Protein AF-A0A563VWX2-F1 (afdb_monomer_lite)

Secondary structure (DSSP, 8-state):
---HHHHHS-HHHHEEEEEEEE-HHHHHHHHHHGGGS-EEEEEEEEE-----TT-TTSSS-EEEEEEEEEGGGHHHHHHHHHHHSSSPEE-TTTS-S---

pLDDT: mean 77.48, std 18.38, range [32.38, 96.0]

Radius of gyration: 15.79 Å; chains: 1; bounding box: 43×35×38 Å

Sequence (100 aa):
MISWLLLHFPPLYLFWNVEVFLSESEFAKFWDTHTSLPIRKIEFRYKKRNEYLNSPFRESDRIAVDFIVLRKHRQMIEEYLHRNFAPLHYHLGKHHKTFS

Structure (mmCIF, N/CA/C/O backbone):
data_AF-A0A563VWX2-F1
#
_entry.id   AF-A0A563VWX2-F1
#
loop_
_atom_site.group_PDB
_atom_site.id
_atom_site.type_symbol
_atom_site.label_atom_id
_atom_site.label_alt_id
_atom_site.label_comp_id
_atom_site.label_asym_id
_atom_site.label_entity_id
_atom_site.label_seq_id
_atom_site.pdbx_PDB_ins_code
_atom_site.Cartn_x
_atom_site.Cartn_y
_atom_site.Cartn_z
_atom_site.occupancy
_atom_site.B_iso_or_equiv
_atom_site.auth_seq_id
_atom_site.auth_comp_id
_atom_site.auth_asym_id
_atom_site.auth_atom_id
_atom_site.pdbx_PDB_model_num
ATOM 1 N N . MET A 1 1 ? -27.299 21.200 20.209 1.00 42.75 1 MET A N 1
ATOM 2 C CA . MET A 1 1 ? -26.769 21.889 19.012 1.00 42.75 1 MET A CA 1
ATOM 3 C C . MET A 1 1 ? -25.420 21.286 18.658 1.00 42.75 1 MET A C 1
ATOM 5 O O . MET A 1 1 ? -24.427 21.616 19.293 1.00 42.75 1 MET A O 1
ATOM 9 N N . ILE A 1 2 ? -25.388 20.350 17.708 1.00 50.62 2 ILE A N 1
ATOM 10 C CA . ILE A 1 2 ? -24.131 19.829 17.157 1.00 50.62 2 ILE A CA 1
ATOM 11 C C . ILE A 1 2 ? -23.573 20.951 16.286 1.00 50.62 2 ILE A C 1
ATOM 13 O O . ILE A 1 2 ? -24.174 21.316 15.280 1.00 50.62 2 ILE A O 1
ATOM 17 N N . SER A 1 3 ? -22.512 21.590 16.773 1.00 51.41 3 SER A N 1
ATOM 18 C CA . SER A 1 3 ? -21.939 22.781 16.157 1.00 51.41 3 SER A CA 1
ATOM 19 C C . SER A 1 3 ? -21.540 22.496 14.709 1.00 51.41 3 SER A C 1
ATOM 21 O O . SER A 1 3 ? -20.869 21.503 14.431 1.00 51.41 3 SER A O 1
ATOM 23 N N . TRP A 1 4 ? -21.928 23.403 13.814 1.00 49.56 4 TRP A N 1
ATOM 24 C CA . TRP A 1 4 ? -21.588 23.472 12.387 1.00 49.56 4 TRP A CA 1
ATOM 25 C C . TRP A 1 4 ? -20.081 23.258 12.118 1.00 49.56 4 TRP A C 1
ATOM 27 O O . TRP A 1 4 ? -19.690 22.747 11.074 1.00 49.56 4 TRP A O 1
ATOM 37 N N . LEU A 1 5 ? -19.233 23.533 13.117 1.00 53.53 5 LEU A N 1
ATOM 38 C CA . LEU A 1 5 ? -17.803 23.218 13.128 1.00 53.53 5 LEU A CA 1
ATOM 39 C C . LEU A 1 5 ? -17.502 21.718 12.932 1.00 53.53 5 LEU A C 1
ATOM 41 O O . LEU A 1 5 ? -16.625 21.385 12.145 1.00 53.53 5 LEU A O 1
ATOM 45 N N . LEU A 1 6 ? -18.238 20.793 13.558 1.00 51.25 6 LEU A N 1
ATOM 46 C CA . LEU A 1 6 ? -17.989 19.345 13.414 1.00 51.25 6 LEU A CA 1
ATOM 47 C C . LEU A 1 6 ? -18.335 18.806 12.017 1.00 51.25 6 LEU A C 1
ATOM 49 O O . LEU A 1 6 ? -17.773 17.796 11.602 1.00 51.25 6 LEU A O 1
ATOM 53 N N . LEU A 1 7 ? -19.225 19.485 11.286 1.00 54.31 7 LEU A N 1
ATOM 54 C CA . LEU A 1 7 ? -19.604 19.131 9.913 1.00 54.31 7 LEU A CA 1
ATOM 55 C C . LEU A 1 7 ? -18.550 19.564 8.877 1.00 54.31 7 LEU A C 1
ATOM 57 O O . LEU A 1 7 ? -18.529 19.025 7.772 1.00 54.31 7 LEU A O 1
ATOM 61 N N . HIS A 1 8 ? -17.656 20.492 9.240 1.00 53.75 8 HIS A N 1
ATOM 62 C CA . HIS A 1 8 ? -16.628 21.053 8.354 1.00 53.75 8 HIS A CA 1
ATOM 63 C C . HIS A 1 8 ? -15.182 20.814 8.833 1.00 53.75 8 HIS A C 1
ATOM 65 O O . HIS A 1 8 ? -14.238 21.215 8.152 1.00 53.75 8 HIS A O 1
ATOM 71 N N . PHE A 1 9 ? -14.978 20.131 9.967 1.00 56.69 9 PHE A N 1
ATOM 72 C CA . PHE A 1 9 ? -13.649 19.704 10.417 1.00 56.69 9 PHE A CA 1
ATOM 73 C C . PHE A 1 9 ? -13.108 18.613 9.475 1.00 56.69 9 PHE A C 1
ATOM 75 O O . PHE A 1 9 ? -13.765 17.587 9.275 1.00 56.69 9 PHE A O 1
ATOM 82 N N . PRO A 1 10 ? -11.951 18.826 8.823 1.00 54.25 10 PRO A N 1
ATOM 83 C CA . PRO A 1 10 ? -11.775 18.298 7.485 1.00 54.25 10 PRO A CA 1
ATOM 84 C C . PRO A 1 10 ? -11.446 16.799 7.494 1.00 54.25 10 PRO A C 1
ATOM 86 O O . PRO A 1 10 ? -10.671 16.340 8.344 1.00 54.25 10 PRO A O 1
ATOM 89 N N . PRO A 1 11 ? -11.933 16.037 6.491 1.00 59.06 11 PRO A N 1
ATOM 90 C CA . PRO A 1 11 ? -11.613 14.616 6.301 1.00 59.06 11 PRO A CA 1
ATOM 91 C C . PRO A 1 11 ? -10.098 14.317 6.325 1.00 59.06 11 PRO A C 1
ATOM 93 O O . PRO A 1 11 ? -9.685 13.205 6.644 1.00 59.06 11 PRO A O 1
ATOM 96 N N . LEU A 1 12 ? -9.252 15.321 6.081 1.00 59.09 12 LEU A N 1
ATOM 97 C CA . LEU A 1 12 ? -7.788 15.251 6.116 1.00 59.09 12 LEU A CA 1
ATOM 98 C C . LEU A 1 12 ? -7.181 14.848 7.479 1.00 59.09 12 LEU A C 1
ATOM 100 O O . LEU A 1 12 ? -6.091 14.268 7.509 1.00 59.09 12 LEU A O 1
ATOM 104 N N . TYR A 1 13 ? -7.854 15.127 8.603 1.00 68.88 13 TYR A N 1
ATOM 105 C CA . TYR A 1 13 ? -7.367 14.708 9.929 1.00 68.88 13 TYR A CA 1
ATOM 106 C C . TYR A 1 13 ? -7.773 13.282 10.290 1.00 68.88 13 TYR A C 1
ATOM 108 O O . TYR A 1 13 ? -7.082 12.625 11.063 1.00 68.88 13 TYR A O 1
ATOM 116 N N . LEU A 1 14 ? -8.880 12.787 9.742 1.00 83.56 14 LEU A N 1
ATOM 117 C CA . LEU A 1 14 ? -9.397 11.459 10.073 1.00 83.56 14 LEU A CA 1
ATOM 118 C C . LEU A 1 14 ? -8.869 10.385 9.131 1.00 83.56 14 LEU A C 1
ATOM 120 O O . LEU A 1 14 ? -8.701 9.240 9.552 1.00 83.56 14 LEU A O 1
ATOM 124 N N . PHE A 1 15 ? -8.583 10.753 7.886 1.00 86.75 15 PHE A N 1
ATOM 125 C CA . PHE A 1 15 ? -8.117 9.832 6.865 1.00 86.75 15 PHE A CA 1
ATOM 126 C C . PHE A 1 15 ? -6.621 9.973 6.607 1.00 86.75 15 PHE A C 1
ATOM 128 O O . PHE A 1 15 ? -6.021 11.042 6.741 1.00 86.75 15 PHE A O 1
ATOM 135 N N . TRP A 1 16 ? -6.020 8.854 6.234 1.00 87.25 16 TRP A N 1
ATOM 136 C CA . TRP A 1 16 ? -4.665 8.775 5.731 1.00 87.25 16 TRP A CA 1
ATOM 137 C C . TRP A 1 16 ? -4.709 8.113 4.360 1.00 87.25 16 TRP A C 1
ATOM 139 O O . TRP A 1 16 ? -5.235 7.008 4.224 1.00 87.25 16 TRP A O 1
ATOM 149 N N . ASN A 1 17 ? -4.204 8.828 3.358 1.00 89.25 17 ASN A N 1
ATOM 150 C CA . ASN A 1 17 ? -4.033 8.309 2.009 1.00 89.25 17 ASN A CA 1
ATOM 151 C C . ASN A 1 17 ? -2.633 7.714 1.905 1.00 89.25 17 ASN A C 1
ATOM 153 O O . ASN A 1 17 ? -1.658 8.365 2.287 1.00 89.25 17 ASN A O 1
ATOM 157 N N . VAL A 1 18 ? -2.555 6.500 1.384 1.00 88.94 18 VAL A N 1
ATOM 158 C CA . VAL A 1 18 ? -1.314 5.762 1.190 1.00 88.94 18 VAL A CA 1
ATOM 159 C C . VAL A 1 18 ? -1.200 5.431 -0.288 1.00 88.94 18 VAL A C 1
ATOM 161 O O . VAL A 1 18 ? -2.131 4.872 -0.859 1.00 88.94 18 VAL A O 1
ATOM 164 N N . GLU A 1 19 ? -0.070 5.783 -0.896 1.00 90.31 19 GLU A N 1
ATOM 165 C CA . GLU A 1 19 ? 0.263 5.416 -2.273 1.00 90.31 19 GLU A CA 1
ATOM 166 C C . GLU A 1 19 ? 1.564 4.613 -2.258 1.00 90.31 19 GLU A C 1
ATOM 168 O O . GLU A 1 19 ? 2.611 5.121 -1.844 1.00 90.31 19 GLU A O 1
ATOM 173 N N . VAL A 1 20 ? 1.482 3.357 -2.694 1.00 89.50 20 VAL A N 1
ATOM 174 C CA . VAL A 1 20 ? 2.634 2.455 -2.831 1.00 89.50 20 VAL A CA 1
ATOM 175 C C . VAL A 1 20 ? 2.788 2.014 -4.278 1.00 89.50 20 VAL A C 1
ATOM 177 O O . VAL A 1 20 ? 1.801 1.866 -5.001 1.00 89.50 20 VAL A O 1
ATOM 180 N N . PHE A 1 21 ? 4.030 1.794 -4.698 1.00 88.50 21 PHE A N 1
ATOM 181 C CA . PHE A 1 21 ? 4.348 1.293 -6.030 1.00 88.50 21 PHE A CA 1
ATOM 182 C C . PHE A 1 21 ? 4.897 -0.118 -5.929 1.00 88.50 21 PHE A C 1
ATOM 184 O O . PHE A 1 21 ? 5.982 -0.333 -5.397 1.00 88.50 21 PHE A O 1
ATOM 191 N N . LEU A 1 22 ? 4.127 -1.065 -6.447 1.00 89.12 22 LEU A N 1
ATOM 192 C CA . LEU A 1 22 ? 4.411 -2.487 -6.349 1.00 89.12 22 LEU A CA 1
ATOM 193 C C . LEU A 1 22 ? 4.848 -3.018 -7.714 1.00 89.12 22 LEU A C 1
ATOM 195 O O . LEU A 1 22 ? 4.352 -2.580 -8.752 1.00 89.12 22 LEU A O 1
ATOM 199 N N . SER A 1 23 ? 5.783 -3.957 -7.735 1.00 88.75 23 SER A N 1
ATOM 200 C CA . SER A 1 23 ? 5.928 -4.880 -8.862 1.00 88.75 23 SER A CA 1
ATOM 201 C C . SER A 1 23 ? 4.690 -5.780 -8.981 1.00 88.75 23 SER A C 1
ATOM 203 O O . SER A 1 23 ? 3.817 -5.790 -8.114 1.00 88.75 23 SER A O 1
ATOM 205 N N . GLU A 1 24 ? 4.604 -6.555 -10.058 1.00 89.31 24 GLU A N 1
ATOM 206 C CA . GLU A 1 24 ? 3.498 -7.494 -10.274 1.00 89.31 24 GLU A CA 1
ATOM 207 C C . GLU A 1 24 ? 3.384 -8.543 -9.154 1.00 89.31 24 GLU A C 1
ATOM 209 O O . GLU A 1 24 ? 2.291 -8.788 -8.644 1.00 89.31 24 GLU A O 1
ATOM 214 N N . SER A 1 25 ? 4.508 -9.114 -8.710 1.00 90.12 25 SER A N 1
ATOM 215 C CA . SER A 1 25 ? 4.527 -10.121 -7.641 1.00 90.12 25 SER A CA 1
ATOM 216 C C . SER A 1 25 ? 4.137 -9.536 -6.281 1.00 90.12 25 SER A C 1
ATOM 218 O O . SER A 1 25 ? 3.382 -10.149 -5.525 1.00 90.12 25 SER A O 1
ATOM 220 N N . GLU A 1 26 ? 4.601 -8.325 -5.976 1.00 91.69 26 GLU A N 1
ATOM 221 C CA . GLU A 1 26 ? 4.192 -7.592 -4.777 1.00 91.69 26 GLU A CA 1
ATOM 222 C C . GLU A 1 26 ? 2.706 -7.226 -4.826 1.00 91.69 26 GLU A C 1
ATOM 224 O O . GLU A 1 26 ? 2.016 -7.328 -3.813 1.00 91.69 26 GLU A O 1
ATOM 229 N N . PHE A 1 27 ? 2.189 -6.847 -5.998 1.00 92.94 27 PHE A N 1
ATOM 230 C CA . PHE A 1 27 ? 0.769 -6.573 -6.178 1.00 92.94 27 PHE A CA 1
ATOM 231 C C . PHE A 1 27 ? -0.083 -7.822 -5.968 1.00 92.94 27 PHE A C 1
ATOM 233 O O . PHE A 1 27 ? -1.086 -7.735 -5.268 1.00 92.94 27 PHE A O 1
ATOM 240 N N . ALA A 1 28 ? 0.316 -8.977 -6.506 1.00 93.69 28 ALA A N 1
ATOM 241 C CA . ALA A 1 28 ? -0.389 -10.236 -6.272 1.0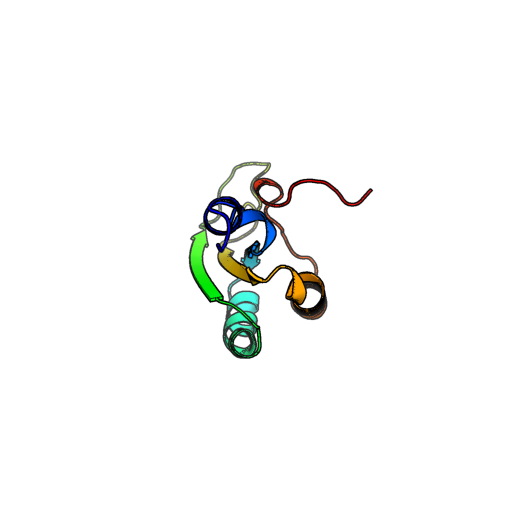0 93.69 28 ALA A CA 1
ATOM 242 C C . ALA A 1 28 ? -0.466 -10.555 -4.769 1.00 93.69 28 ALA A C 1
ATOM 244 O O . ALA A 1 28 ? -1.547 -10.768 -4.226 1.00 93.69 28 ALA A O 1
ATOM 245 N N . LYS A 1 29 ? 0.664 -10.444 -4.059 1.00 93.62 29 LYS A N 1
ATOM 246 C CA . LYS A 1 29 ? 0.714 -10.628 -2.601 1.00 93.62 29 LYS A CA 1
ATOM 247 C C . LYS A 1 29 ? -0.166 -9.623 -1.850 1.00 93.62 29 LYS A C 1
ATOM 249 O O . LYS A 1 29 ? -0.844 -9.983 -0.885 1.00 93.62 29 LYS A O 1
ATOM 254 N N . PHE A 1 30 ? -0.155 -8.358 -2.272 1.00 94.25 30 PHE A N 1
ATOM 255 C CA . PHE A 1 30 ? -1.049 -7.342 -1.728 1.00 94.25 30 PHE A CA 1
ATOM 256 C C . PHE A 1 30 ? -2.511 -7.728 -1.968 1.00 94.25 30 PHE A C 1
ATOM 258 O O . PHE A 1 30 ? -3.308 -7.697 -1.037 1.00 94.25 30 PHE A O 1
ATOM 265 N N . TRP A 1 31 ? -2.867 -8.131 -3.185 1.00 95.62 31 TRP A N 1
ATOM 266 C CA . TRP A 1 31 ? -4.224 -8.513 -3.557 1.00 95.62 31 TRP A CA 1
ATOM 267 C C . TRP A 1 31 ? -4.744 -9.683 -2.715 1.00 95.62 31 TRP A C 1
ATOM 269 O O . TRP A 1 31 ? -5.874 -9.629 -2.235 1.00 95.62 31 TRP A O 1
ATOM 279 N N . ASP A 1 32 ? -3.898 -10.660 -2.408 1.00 96.00 32 ASP A N 1
ATOM 280 C CA . ASP A 1 32 ? -4.284 -11.798 -1.570 1.00 96.00 32 ASP A CA 1
ATOM 281 C C . ASP A 1 32 ? -4.535 -11.418 -0.103 1.00 96.00 32 ASP A C 1
ATOM 283 O O . ASP A 1 32 ? -5.325 -12.062 0.587 1.00 96.00 32 ASP A O 1
ATOM 287 N N . THR A 1 33 ? -3.880 -10.367 0.398 1.00 94.75 33 THR A N 1
ATOM 288 C CA . THR A 1 33 ? -3.867 -10.042 1.837 1.00 94.75 33 THR A CA 1
ATOM 289 C C . THR A 1 33 ? -4.601 -8.750 2.202 1.00 94.75 33 THR A C 1
ATOM 291 O O . THR A 1 33 ? -4.954 -8.557 3.370 1.00 94.75 33 THR A O 1
ATOM 294 N N . HIS A 1 34 ? -4.905 -7.877 1.234 1.00 93.25 34 HIS A N 1
ATOM 295 C CA . HIS A 1 34 ? -5.469 -6.546 1.489 1.00 93.25 34 HIS A CA 1
ATOM 296 C C . HIS A 1 34 ? -6.862 -6.566 2.127 1.00 93.25 34 HIS A C 1
ATOM 298 O O . HIS A 1 34 ? -7.229 -5.612 2.809 1.00 93.25 34 HIS A O 1
ATOM 304 N N . THR A 1 35 ? -7.636 -7.636 1.936 1.00 94.31 35 THR A N 1
ATOM 305 C CA . THR A 1 35 ? -8.991 -7.784 2.497 1.00 94.31 35 THR A CA 1
ATOM 306 C C . THR A 1 35 ? -8.997 -7.857 4.026 1.00 94.31 35 THR A C 1
ATOM 308 O O . THR A 1 35 ? -10.015 -7.574 4.651 1.00 94.31 35 THR A O 1
ATOM 311 N N . SER A 1 36 ? -7.852 -8.182 4.636 1.00 93.06 36 SER A N 1
ATOM 312 C CA . SER A 1 36 ? -7.648 -8.150 6.091 1.00 93.06 36 SER A CA 1
ATOM 313 C C . SER A 1 36 ? -7.393 -6.741 6.646 1.00 93.06 36 SER A C 1
ATOM 315 O O . SER A 1 36 ? -7.387 -6.539 7.862 1.00 93.06 36 SER A O 1
ATOM 317 N N . LEU A 1 37 ? -7.176 -5.755 5.771 1.00 93.31 37 LEU A N 1
ATOM 318 C CA . LEU A 1 37 ? -6.824 -4.394 6.153 1.00 93.31 37 LEU A CA 1
ATOM 319 C C . LEU A 1 37 ? -8.072 -3.509 6.269 1.00 93.31 37 LEU A C 1
ATOM 321 O O . LEU A 1 37 ? -9.020 -3.657 5.498 1.00 93.31 37 LEU A O 1
ATOM 325 N N . PRO A 1 38 ? -8.069 -2.506 7.165 1.00 94.50 38 PRO A N 1
ATOM 326 C CA . PRO A 1 38 ? -9.178 -1.565 7.337 1.00 94.50 38 PRO A CA 1
ATOM 327 C C . PRO A 1 38 ? -9.206 -0.482 6.237 1.00 94.50 38 PRO A C 1
ATOM 329 O O . PRO A 1 38 ? -9.238 0.721 6.522 1.00 94.50 38 PRO A O 1
ATOM 332 N N . ILE A 1 39 ? -9.168 -0.906 4.972 1.00 92.94 39 ILE A N 1
ATOM 333 C CA . ILE A 1 39 ? -9.200 -0.046 3.788 1.00 92.94 39 ILE A CA 1
ATOM 334 C C . ILE A 1 39 ? -10.640 0.376 3.496 1.00 92.94 39 ILE A C 1
ATOM 336 O O . ILE A 1 39 ? -11.552 -0.442 3.436 1.00 92.94 39 ILE A O 1
ATOM 340 N N . ARG A 1 40 ? -10.851 1.679 3.297 1.00 90.38 40 ARG A N 1
ATOM 341 C CA . ARG A 1 40 ? -12.164 2.251 2.953 1.00 90.38 40 ARG A CA 1
ATOM 342 C C . ARG A 1 40 ? -12.365 2.448 1.463 1.00 90.38 40 ARG A C 1
ATOM 344 O O . ARG A 1 40 ? -13.487 2.390 0.975 1.00 90.38 40 ARG A O 1
ATOM 351 N N . LYS A 1 41 ? -11.282 2.762 0.766 1.00 93.12 41 LYS A N 1
ATOM 352 C CA . LYS A 1 41 ? -11.252 2.973 -0.676 1.00 93.12 41 LYS A CA 1
ATOM 353 C C . LYS A 1 41 ? -9.896 2.521 -1.180 1.00 93.12 41 LYS A C 1
ATOM 355 O O . LYS A 1 41 ? -8.896 2.805 -0.523 1.00 93.12 41 LYS A O 1
ATOM 360 N N . ILE A 1 42 ? -9.890 1.869 -2.333 1.00 94.81 42 ILE A N 1
ATOM 361 C CA . ILE A 1 42 ? -8.686 1.456 -3.036 1.00 94.81 42 ILE A CA 1
ATOM 362 C C . ILE A 1 42 ? -8.809 1.771 -4.524 1.00 94.81 42 ILE A C 1
ATOM 364 O O . ILE A 1 42 ? -9.895 1.685 -5.094 1.00 94.81 42 ILE A O 1
ATOM 368 N N . GLU A 1 43 ? -7.703 2.176 -5.131 1.00 95.75 43 GLU A N 1
ATOM 369 C CA . GLU A 1 43 ? -7.575 2.481 -6.547 1.00 95.75 43 GLU A CA 1
ATOM 370 C C . GLU A 1 43 ? -6.253 1.917 -7.072 1.00 95.75 43 GLU A C 1
ATOM 372 O O . GLU A 1 43 ? -5.204 2.053 -6.437 1.00 95.75 43 GLU A O 1
ATOM 377 N N . PHE A 1 44 ? -6.309 1.305 -8.253 1.00 94.50 44 PHE A N 1
ATOM 378 C CA . PHE A 1 44 ? -5.158 0.693 -8.906 1.00 94.50 44 PHE A CA 1
ATOM 379 C C . PHE A 1 44 ? -4.855 1.407 -10.213 1.00 94.50 44 PHE A C 1
ATOM 381 O O . PHE A 1 44 ? -5.752 1.649 -11.021 1.00 94.50 44 PHE A O 1
ATOM 388 N N . ARG A 1 45 ? -3.582 1.733 -10.439 1.00 93.56 45 ARG A N 1
ATOM 389 C CA . ARG A 1 45 ? -3.129 2.374 -11.677 1.00 93.56 45 ARG A CA 1
ATOM 390 C C . ARG A 1 45 ? -1.850 1.713 -12.163 1.00 93.56 45 ARG A C 1
ATOM 392 O O . ARG A 1 45 ? -0.842 1.720 -11.463 1.00 93.56 45 ARG A O 1
ATOM 399 N N . TYR A 1 46 ? -1.867 1.197 -13.386 1.00 89.94 46 TYR A N 1
ATOM 400 C CA . TYR A 1 46 ? -0.658 0.693 -14.028 1.00 89.94 46 TYR A CA 1
ATOM 401 C C . TYR A 1 46 ? 0.255 1.859 -14.436 1.00 89.94 46 TYR A C 1
ATOM 403 O O . TYR A 1 46 ? -0.195 2.861 -15.002 1.00 89.94 46 TYR A O 1
ATOM 411 N N . LYS A 1 47 ? 1.543 1.748 -14.113 1.00 85.12 47 LYS A N 1
ATOM 412 C CA . LYS A 1 47 ? 2.588 2.735 -14.386 1.00 85.12 47 LYS A CA 1
ATOM 413 C C . LYS A 1 47 ? 3.677 2.065 -15.208 1.00 85.12 47 LYS A C 1
ATOM 415 O O . LYS A 1 47 ? 4.472 1.286 -14.691 1.00 85.12 47 LYS A O 1
ATOM 420 N N . LYS A 1 48 ? 3.711 2.397 -16.496 1.00 84.19 48 LYS A N 1
ATOM 421 C CA . LYS A 1 48 ? 4.769 1.942 -17.393 1.00 84.19 48 LYS A CA 1
ATOM 422 C C . LYS A 1 48 ? 6.097 2.590 -17.008 1.00 84.19 48 LYS A C 1
ATOM 424 O O . LYS A 1 48 ? 6.122 3.766 -16.621 1.00 84.19 48 LYS A O 1
ATOM 429 N N . ARG A 1 49 ? 7.185 1.838 -17.158 1.00 81.25 49 ARG A N 1
ATOM 430 C CA . ARG A 1 49 ? 8.544 2.341 -16.991 1.00 81.25 49 ARG A CA 1
ATOM 431 C C . ARG A 1 49 ? 8.766 3.584 -17.844 1.00 81.25 49 ARG A C 1
ATOM 433 O O . ARG A 1 49 ? 8.238 3.693 -18.955 1.00 81.25 49 ARG A O 1
ATOM 440 N N . ASN A 1 50 ? 9.564 4.510 -17.334 1.00 77.81 50 ASN A N 1
ATOM 441 C CA . ASN A 1 50 ? 9.940 5.716 -18.062 1.00 77.81 50 ASN A CA 1
ATOM 442 C C . ASN A 1 50 ? 11.424 6.041 -17.850 1.00 77.81 50 ASN A C 1
ATOM 444 O O . ASN A 1 50 ? 12.057 5.540 -16.927 1.00 77.81 50 ASN A O 1
ATOM 448 N N . GLU A 1 51 ? 11.980 6.881 -18.718 1.00 74.81 51 GLU A N 1
ATOM 449 C CA . GLU A 1 51 ? 13.416 7.192 -18.730 1.00 74.81 51 GLU A CA 1
ATOM 450 C C . GLU A 1 51 ? 13.792 8.374 -17.818 1.00 74.81 51 GLU A C 1
ATOM 452 O O . GLU A 1 51 ? 14.945 8.808 -17.800 1.00 74.81 51 GLU A O 1
ATOM 457 N N . TYR A 1 52 ? 12.850 8.910 -17.032 1.00 74.88 52 TYR A N 1
ATOM 458 C CA . TYR A 1 52 ? 13.131 10.053 -16.167 1.00 74.88 52 TYR A CA 1
ATOM 459 C C . TYR A 1 52 ? 14.027 9.636 -14.994 1.00 74.88 52 TYR A C 1
ATOM 461 O O . TYR A 1 52 ? 13.673 8.773 -14.191 1.00 74.88 52 TYR A O 1
ATOM 469 N N . LEU A 1 53 ? 15.172 10.314 -14.860 1.00 64.50 53 LEU A N 1
ATOM 470 C CA . LEU A 1 53 ? 16.218 10.031 -13.865 1.00 64.50 53 LEU A CA 1
ATOM 471 C C . LEU A 1 53 ? 15.709 9.927 -12.417 1.00 64.50 53 LEU A C 1
ATOM 473 O O . LEU A 1 53 ? 16.204 9.084 -11.677 1.00 64.50 53 LEU A O 1
ATOM 477 N N . ASN A 1 54 ? 14.708 10.732 -12.043 1.00 68.00 54 ASN A N 1
ATOM 478 C CA . ASN A 1 54 ? 14.142 10.782 -10.688 1.00 68.00 54 ASN A CA 1
ATOM 479 C C . ASN A 1 54 ? 12.789 10.061 -10.563 1.00 68.00 54 ASN A C 1
ATOM 481 O O . ASN A 1 54 ? 12.083 10.245 -9.571 1.00 68.00 54 ASN A O 1
ATOM 485 N N . SER A 1 55 ? 12.370 9.296 -11.574 1.00 64.81 55 SER A N 1
ATOM 486 C CA . SER A 1 55 ? 11.104 8.577 -11.488 1.00 64.81 55 SER A CA 1
ATOM 487 C C . SER A 1 55 ? 11.245 7.328 -10.617 1.00 64.81 55 SER A C 1
ATOM 489 O O . SER A 1 55 ? 12.162 6.538 -10.842 1.00 64.81 55 SER A O 1
ATOM 491 N N . PRO A 1 56 ? 10.287 7.059 -9.709 1.00 63.53 56 PRO A N 1
ATOM 492 C CA . PRO A 1 56 ? 10.226 5.782 -8.996 1.00 63.53 56 PRO A CA 1
ATOM 493 C C . PRO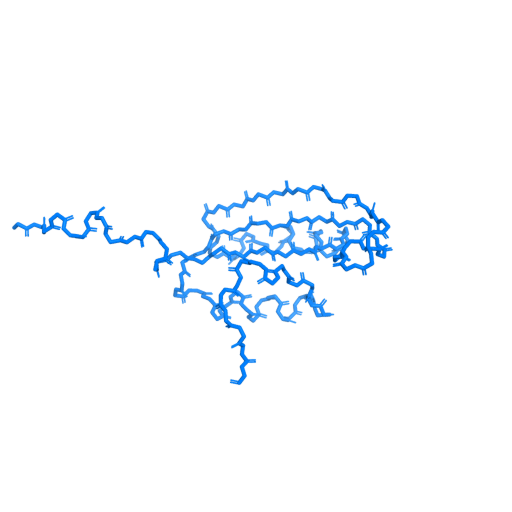 A 1 56 ? 9.945 4.580 -9.924 1.00 63.53 56 PRO A C 1
ATOM 495 O O . PRO A 1 56 ? 9.928 3.444 -9.465 1.00 63.53 56 PRO A O 1
ATOM 498 N N . PHE A 1 57 ? 9.730 4.811 -11.226 1.00 69.62 57 PHE A N 1
ATOM 499 C CA . PHE A 1 57 ? 9.388 3.804 -12.240 1.00 69.62 57 PHE A CA 1
ATOM 500 C C . PHE A 1 57 ? 10.508 3.571 -13.260 1.00 69.62 57 PHE A C 1
ATOM 502 O O . PHE A 1 57 ?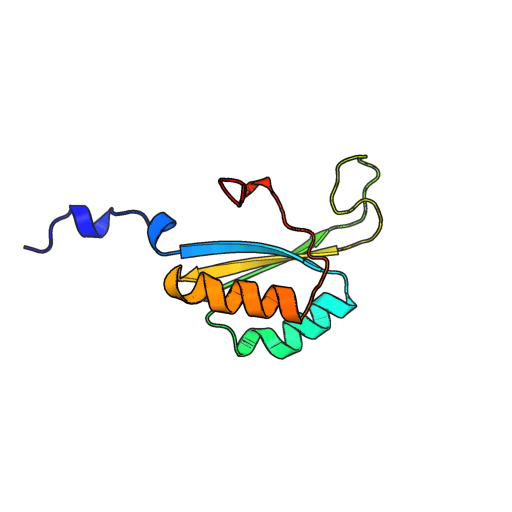 10.256 3.055 -14.345 1.00 69.62 57 PHE A O 1
ATOM 509 N N . ARG A 1 58 ? 11.736 4.013 -12.973 1.00 67.19 58 ARG A N 1
ATOM 510 C CA . ARG A 1 58 ? 12.824 3.957 -13.957 1.00 67.19 58 ARG A CA 1
ATOM 511 C C . ARG A 1 58 ? 13.249 2.527 -14.301 1.00 67.19 58 ARG A C 1
ATOM 513 O O . ARG A 1 58 ? 13.587 2.240 -15.444 1.00 67.19 58 ARG A O 1
ATOM 520 N N . GLU A 1 59 ? 13.234 1.639 -13.314 1.00 72.44 59 GLU A N 1
ATOM 521 C CA . GLU A 1 59 ? 13.813 0.295 -13.432 1.00 72.44 59 GLU A CA 1
ATOM 522 C C . GLU A 1 59 ? 12.829 -0.750 -13.973 1.00 72.44 59 GLU A C 1
ATOM 524 O O . GLU A 1 59 ? 13.241 -1.717 -14.612 1.00 72.44 59 GLU A O 1
ATOM 529 N N . SER A 1 60 ? 11.525 -0.569 -13.749 1.00 78.06 60 SER A N 1
ATOM 530 C CA . SER A 1 60 ? 10.500 -1.543 -14.129 1.00 78.06 60 SER A CA 1
ATOM 531 C C . SER A 1 60 ? 9.099 -0.937 -14.148 1.00 78.06 60 SER A C 1
ATOM 533 O O . SER A 1 60 ? 8.847 0.110 -13.546 1.00 78.06 60 SER A O 1
ATOM 535 N N . ASP A 1 61 ? 8.182 -1.616 -14.841 1.00 86.00 61 ASP A N 1
ATOM 536 C CA . ASP A 1 61 ? 6.754 -1.324 -14.751 1.00 86.00 61 ASP A CA 1
ATOM 537 C C . ASP A 1 61 ? 6.264 -1.574 -13.320 1.00 86.00 61 ASP A C 1
ATOM 539 O O . ASP A 1 61 ? 6.685 -2.525 -12.655 1.00 86.00 61 ASP A O 1
ATOM 543 N N . ARG A 1 62 ? 5.366 -0.715 -12.839 1.00 88.75 62 ARG A N 1
ATOM 544 C CA . ARG A 1 62 ? 4.818 -0.783 -11.482 1.00 88.75 62 ARG A CA 1
ATOM 545 C C . ARG A 1 62 ? 3.304 -0.660 -11.494 1.00 88.75 62 ARG A C 1
ATOM 547 O O . ARG A 1 62 ? 2.703 -0.081 -12.396 1.00 88.75 62 ARG A O 1
ATOM 554 N N . ILE A 1 63 ? 2.686 -1.152 -10.436 1.00 90.88 63 ILE A N 1
ATOM 555 C CA . ILE A 1 63 ? 1.279 -0.957 -10.121 1.00 90.88 63 ILE A CA 1
ATOM 556 C C . ILE A 1 63 ? 1.228 0.006 -8.940 1.00 90.88 63 ILE A C 1
ATOM 558 O O . ILE A 1 63 ? 1.712 -0.290 -7.849 1.00 90.88 63 ILE A O 1
ATOM 562 N N . ALA A 1 64 ? 0.673 1.190 -9.174 1.00 91.12 64 ALA A N 1
ATOM 563 C CA . ALA A 1 64 ? 0.370 2.137 -8.118 1.00 91.12 64 ALA A CA 1
ATOM 564 C C . ALA A 1 64 ? -0.910 1.697 -7.411 1.00 91.12 64 ALA A C 1
ATOM 566 O O . ALA A 1 64 ? -1.955 1.546 -8.050 1.00 91.12 64 ALA A O 1
ATOM 567 N N . VAL A 1 65 ? -0.816 1.523 -6.099 1.00 93.00 65 VAL A N 1
ATOM 568 C CA . VAL A 1 65 ? -1.940 1.205 -5.227 1.00 93.00 65 VAL A CA 1
ATOM 569 C C . VAL A 1 65 ? -2.173 2.403 -4.316 1.00 93.00 65 VAL A C 1
ATOM 571 O O . VAL A 1 65 ? -1.370 2.673 -3.424 1.00 93.00 65 VAL A O 1
ATOM 574 N N . ASP A 1 66 ? -3.260 3.132 -4.565 1.00 92.88 66 ASP A N 1
ATOM 575 C CA . ASP A 1 66 ? -3.725 4.236 -3.723 1.00 92.88 66 ASP A CA 1
ATOM 576 C C . ASP A 1 66 ? -4.856 3.725 -2.838 1.00 92.88 66 ASP A C 1
ATOM 578 O O . ASP A 1 66 ? -5.847 3.190 -3.335 1.00 92.88 66 ASP A O 1
ATOM 582 N N . PHE A 1 67 ? -4.747 3.901 -1.528 1.00 92.62 67 PHE A N 1
ATOM 583 C CA . PHE A 1 67 ? -5.810 3.503 -0.619 1.00 92.62 67 PHE A CA 1
ATOM 584 C C . PHE A 1 67 ? -5.967 4.444 0.567 1.00 92.62 67 PHE A C 1
ATOM 586 O O . PHE A 1 67 ? -5.044 5.145 0.979 1.00 92.62 67 PHE A O 1
ATOM 593 N N . ILE A 1 68 ? -7.184 4.460 1.109 1.00 90.94 68 ILE A N 1
ATOM 594 C CA . ILE A 1 68 ? -7.584 5.333 2.211 1.00 90.94 68 ILE A CA 1
ATOM 595 C C . ILE A 1 68 ? -7.891 4.489 3.439 1.00 90.94 68 ILE A C 1
ATOM 597 O O . ILE A 1 68 ? -8.732 3.588 3.390 1.00 90.94 68 ILE A O 1
ATOM 601 N N . VAL A 1 69 ? -7.273 4.842 4.563 1.00 91.31 69 VAL A N 1
ATOM 602 C CA . VAL A 1 69 ? -7.563 4.270 5.884 1.00 91.31 69 VAL A CA 1
ATOM 603 C C . VAL A 1 69 ? -7.893 5.369 6.887 1.00 91.31 69 VAL A C 1
ATOM 605 O O . VAL A 1 69 ? -7.636 6.550 6.653 1.00 91.31 69 VAL A O 1
ATOM 608 N N . LEU A 1 70 ? -8.459 4.998 8.035 1.00 90.25 70 LEU A N 1
ATOM 609 C CA . LEU A 1 70 ? -8.526 5.921 9.170 1.00 90.25 70 LEU A CA 1
ATOM 610 C C . LEU A 1 70 ? -7.139 6.074 9.800 1.00 90.25 70 LEU A C 1
ATOM 612 O O . LEU A 1 70 ? -6.440 5.081 9.996 1.00 90.25 70 LEU A O 1
ATOM 616 N N . ARG A 1 71 ? -6.779 7.290 10.224 1.00 88.38 71 ARG A N 1
ATOM 617 C CA . ARG A 1 71 ? -5.492 7.577 10.881 1.00 88.38 71 ARG A CA 1
ATOM 618 C C . ARG A 1 71 ? -5.206 6.692 12.093 1.00 88.38 71 ARG A C 1
ATOM 620 O O . ARG A 1 71 ? -4.052 6.349 12.316 1.00 88.38 71 ARG A O 1
ATOM 627 N N . LYS A 1 72 ? -6.234 6.267 12.839 1.00 90.19 72 LYS A N 1
ATOM 628 C CA . LYS A 1 72 ? -6.080 5.347 13.984 1.00 90.19 72 LYS A CA 1
ATOM 629 C C . LYS A 1 72 ? -5.480 3.982 13.610 1.00 90.19 72 LYS A C 1
ATOM 631 O O . LYS A 1 72 ? -4.967 3.296 14.480 1.00 90.19 72 LYS A O 1
ATOM 636 N N . HIS A 1 73 ? -5.548 3.589 12.336 1.00 91.94 73 HIS A N 1
ATOM 637 C CA . HIS A 1 73 ? -4.977 2.341 11.819 1.00 91.94 73 HIS A CA 1
ATOM 638 C C . HIS A 1 73 ? -3.607 2.536 11.158 1.00 91.94 73 HIS A C 1
ATOM 640 O O . HIS A 1 73 ? -3.070 1.588 10.594 1.00 91.94 73 HIS A O 1
ATOM 646 N N . ARG A 1 74 ? -3.029 3.744 11.216 1.00 89.62 74 ARG A N 1
ATOM 647 C CA . ARG A 1 74 ? -1.759 4.070 10.557 1.00 89.62 74 ARG A CA 1
ATOM 648 C C . ARG A 1 74 ? -0.646 3.083 10.910 1.00 89.62 74 ARG A C 1
ATOM 650 O O . ARG A 1 74 ? -0.060 2.516 10.000 1.00 89.62 74 ARG A O 1
ATOM 657 N N . GLN A 1 75 ? -0.420 2.838 12.199 1.00 89.94 75 GLN A N 1
ATOM 658 C CA . GLN A 1 75 ? 0.648 1.946 12.657 1.00 89.94 75 GLN A CA 1
ATOM 659 C C . GLN A 1 75 ? 0.480 0.518 12.114 1.00 89.94 75 GLN A C 1
ATOM 661 O O . GLN A 1 75 ? 1.427 -0.053 11.590 1.00 89.94 75 GLN A O 1
ATOM 666 N N . MET A 1 76 ? -0.738 -0.035 12.160 1.00 92.38 76 MET A N 1
ATOM 667 C CA . MET A 1 76 ? -1.038 -1.359 11.594 1.00 92.38 76 MET A CA 1
ATOM 668 C C . MET A 1 76 ? -0.681 -1.430 10.104 1.00 92.38 76 MET A C 1
ATOM 670 O O . MET A 1 76 ? -0.116 -2.421 9.649 1.00 92.38 76 MET A O 1
ATOM 674 N N . ILE A 1 77 ? -1.019 -0.389 9.341 1.00 92.50 77 ILE A N 1
ATOM 675 C CA . ILE A 1 77 ? -0.716 -0.327 7.911 1.00 92.50 77 ILE A CA 1
ATOM 676 C C . ILE A 1 77 ? 0.789 -0.174 7.675 1.00 92.50 77 ILE A C 1
ATOM 678 O O . ILE A 1 77 ? 1.328 -0.875 6.827 1.00 92.50 77 ILE A O 1
ATOM 682 N N . GLU A 1 78 ? 1.482 0.688 8.424 1.00 89.75 78 GLU A N 1
ATOM 683 C CA . GLU A 1 78 ? 2.943 0.834 8.337 1.00 89.75 78 GLU A CA 1
ATOM 684 C C . GLU A 1 78 ? 3.651 -0.501 8.631 1.00 89.75 78 GLU A C 1
ATOM 686 O O . GLU A 1 78 ? 4.525 -0.915 7.869 1.00 89.75 78 GLU A O 1
ATOM 691 N N . GLU A 1 79 ? 3.221 -1.228 9.666 1.00 90.44 79 GLU A N 1
ATOM 692 C CA . GLU A 1 79 ? 3.739 -2.559 9.999 1.00 90.44 79 GLU A CA 1
ATOM 693 C C . GLU A 1 79 ? 3.440 -3.593 8.909 1.00 90.44 79 GLU A C 1
ATOM 695 O O . GLU A 1 79 ? 4.322 -4.370 8.536 1.00 90.44 79 GLU A O 1
ATOM 700 N N . TYR A 1 80 ? 2.213 -3.608 8.378 1.00 91.81 80 TYR A N 1
ATOM 701 C CA . TYR A 1 80 ? 1.837 -4.486 7.272 1.00 91.81 80 TYR A CA 1
ATOM 702 C C . TYR A 1 80 ? 2.724 -4.239 6.050 1.00 91.81 80 TYR A C 1
ATOM 704 O O . TYR A 1 80 ? 3.251 -5.194 5.479 1.00 91.81 80 TYR A O 1
ATOM 712 N N . LEU A 1 81 ? 2.928 -2.976 5.671 1.00 90.38 81 LEU A N 1
ATOM 713 C CA . LEU A 1 81 ? 3.768 -2.625 4.533 1.00 90.38 81 LEU A CA 1
ATOM 714 C C . LEU A 1 81 ? 5.213 -3.071 4.780 1.00 90.38 81 LEU A C 1
ATOM 716 O O . LEU A 1 81 ? 5.775 -3.800 3.964 1.00 90.38 81 LEU A O 1
ATOM 720 N N . HIS A 1 82 ? 5.781 -2.724 5.937 1.00 86.88 82 HIS A N 1
ATOM 721 C CA . HIS A 1 82 ? 7.156 -3.074 6.287 1.00 86.88 82 HIS A CA 1
ATOM 722 C C . HIS A 1 82 ? 7.406 -4.590 6.284 1.00 86.88 82 HIS A C 1
ATOM 724 O O . HIS A 1 82 ? 8.443 -5.046 5.809 1.00 86.88 82 HIS A O 1
ATOM 730 N N . ARG A 1 83 ? 6.458 -5.393 6.783 1.00 88.12 83 ARG A N 1
ATOM 731 C CA . ARG A 1 83 ? 6.580 -6.862 6.794 1.00 88.12 83 ARG A CA 1
ATOM 732 C C . ARG A 1 83 ? 6.487 -7.482 5.402 1.00 88.12 83 ARG A C 1
ATOM 734 O O . ARG A 1 83 ? 6.997 -8.582 5.204 1.00 88.12 83 ARG A O 1
ATOM 741 N N . ASN A 1 84 ? 5.806 -6.830 4.461 1.00 85.81 84 ASN A N 1
ATOM 742 C CA . ASN A 1 84 ? 5.442 -7.463 3.198 1.00 85.81 84 ASN A CA 1
ATOM 743 C C . ASN A 1 84 ? 6.224 -6.981 1.975 1.00 85.81 84 ASN A C 1
ATOM 745 O O . ASN A 1 84 ? 6.346 -7.791 1.054 1.00 85.81 84 ASN A O 1
ATOM 749 N N . PHE A 1 85 ? 6.741 -5.744 1.969 1.00 81.44 85 PHE A N 1
ATOM 750 C CA . PHE A 1 85 ? 7.213 -5.065 0.748 1.00 81.44 85 PHE A CA 1
ATOM 751 C C . PHE A 1 85 ? 8.542 -4.295 0.912 1.00 81.44 85 PHE A C 1
ATOM 753 O O . PHE A 1 85 ? 8.740 -3.253 0.299 1.00 81.44 85 PHE A O 1
ATOM 760 N N . ALA A 1 86 ? 9.465 -4.743 1.766 1.00 69.56 86 ALA A N 1
ATOM 761 C CA . ALA A 1 86 ? 10.737 -4.040 1.956 1.00 69.56 86 ALA A CA 1
ATOM 762 C C . ALA A 1 86 ? 11.741 -4.301 0.802 1.00 69.56 86 ALA A C 1
ATOM 764 O O . ALA A 1 86 ? 12.018 -5.473 0.530 1.00 69.56 86 ALA A O 1
ATOM 765 N N . PRO A 1 87 ? 12.356 -3.258 0.192 1.00 66.19 87 PRO A N 1
ATOM 766 C CA . PRO A 1 87 ? 12.181 -1.819 0.447 1.00 66.19 87 PRO A CA 1
ATOM 767 C C . PRO A 1 87 ? 10.985 -1.194 -0.308 1.00 66.19 87 PRO A C 1
ATOM 769 O O . PRO A 1 87 ? 10.879 -1.305 -1.526 1.00 66.19 87 PRO A O 1
ATOM 772 N N . LEU A 1 88 ? 10.118 -0.455 0.403 1.00 65.75 88 LEU A N 1
ATOM 773 C CA . LEU A 1 88 ? 8.978 0.244 -0.207 1.00 65.75 88 LEU A CA 1
ATOM 774 C C . LEU A 1 88 ? 9.407 1.528 -0.915 1.00 65.75 88 LEU A C 1
ATOM 776 O O . LEU A 1 88 ? 9.951 2.447 -0.299 1.00 65.75 88 LEU A O 1
ATOM 780 N N . H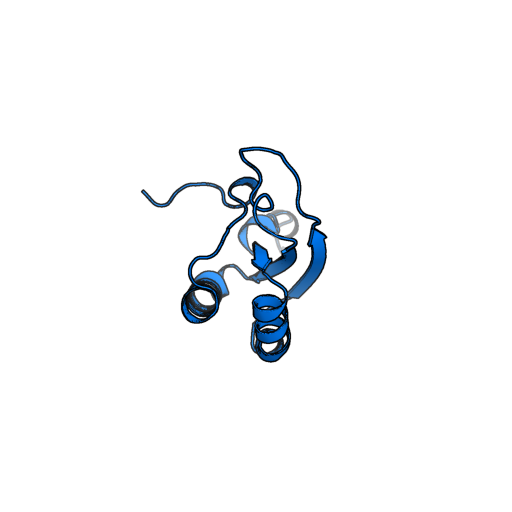IS A 1 89 ? 9.038 1.647 -2.187 1.00 63.88 89 HIS A N 1
ATOM 781 C CA . HIS A 1 89 ? 9.103 2.908 -2.915 1.00 63.88 89 HIS A CA 1
ATOM 782 C C . HIS A 1 89 ? 7.838 3.731 -2.620 1.00 63.88 89 HIS A C 1
ATOM 784 O O . HIS A 1 89 ? 6.788 3.532 -3.233 1.00 63.88 89 HIS A O 1
ATOM 790 N N . TYR A 1 90 ? 7.924 4.647 -1.653 1.00 62.84 90 TYR A N 1
ATOM 791 C CA . TYR A 1 90 ? 6.844 5.587 -1.332 1.00 62.84 90 TYR A CA 1
ATOM 792 C C . TYR A 1 90 ? 6.804 6.763 -2.313 1.00 62.84 90 TYR A C 1
ATOM 794 O O . TYR A 1 90 ? 7.846 7.286 -2.719 1.00 62.84 90 TYR A O 1
ATOM 802 N N . HIS A 1 91 ? 5.605 7.272 -2.619 1.00 54.47 91 HIS A N 1
ATOM 803 C CA . HIS A 1 91 ? 5.482 8.590 -3.244 1.00 54.47 91 HIS A CA 1
ATOM 804 C C . HIS A 1 91 ? 5.651 9.702 -2.192 1.00 54.47 91 HIS A C 1
ATOM 806 O O . HIS A 1 91 ? 4.708 10.063 -1.485 1.00 54.47 91 HIS A O 1
ATOM 812 N N . LEU A 1 92 ? 6.847 10.296 -2.114 1.00 47.41 92 LEU A N 1
ATOM 813 C CA . LEU A 1 92 ? 7.186 11.392 -1.185 1.00 47.41 92 LEU A CA 1
ATOM 814 C C . LEU A 1 92 ? 6.240 12.613 -1.275 1.00 47.41 92 LEU A C 1
ATOM 816 O O . LEU A 1 92 ? 6.113 13.362 -0.313 1.00 47.41 92 LEU A O 1
ATOM 820 N N . GLY A 1 93 ? 5.520 12.800 -2.389 1.00 40.53 93 GLY A N 1
ATOM 821 C CA . GLY A 1 93 ? 4.631 13.952 -2.601 1.00 40.53 93 GLY A CA 1
ATOM 822 C C . GLY A 1 93 ? 3.304 13.942 -1.824 1.00 40.53 93 GLY A C 1
ATOM 823 O O . GLY A 1 93 ? 2.641 14.975 -1.767 1.00 40.53 93 GLY A O 1
ATOM 824 N N . LYS A 1 94 ? 2.896 12.814 -1.223 1.00 50.38 94 LYS A N 1
ATOM 825 C CA . LYS A 1 94 ? 1.647 12.718 -0.429 1.00 50.38 94 LYS A CA 1
ATOM 826 C C . LYS A 1 94 ? 1.878 12.557 1.079 1.00 50.38 94 LYS A C 1
ATOM 828 O O . LYS A 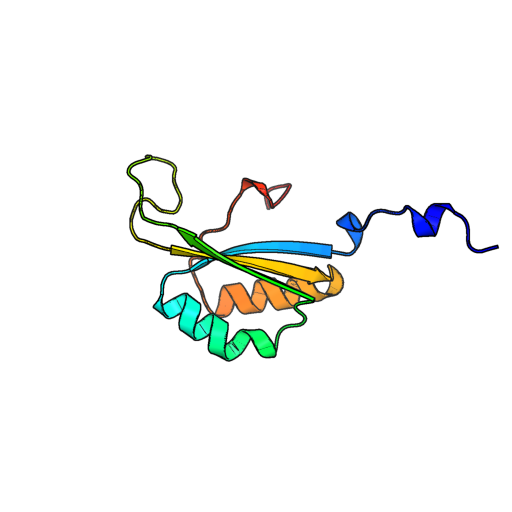1 94 ? 0.940 12.708 1.861 1.00 50.38 94 LYS A O 1
ATOM 833 N N . HIS A 1 95 ? 3.119 12.319 1.500 1.00 48.44 95 HIS A N 1
ATOM 834 C CA . HIS A 1 95 ? 3.507 12.229 2.906 1.00 48.44 95 HIS A CA 1
ATOM 835 C C . HIS A 1 95 ? 4.129 13.560 3.338 1.00 48.44 95 HIS A C 1
ATOM 837 O O . HIS A 1 95 ? 5.319 13.801 3.165 1.00 48.44 95 HIS A O 1
ATOM 843 N N . HIS A 1 96 ? 3.317 14.467 3.883 1.00 35.62 96 HIS A N 1
ATOM 844 C CA . HIS A 1 96 ? 3.851 15.678 4.504 1.00 35.62 96 HIS A CA 1
ATOM 845 C C . HIS A 1 96 ? 4.729 15.298 5.716 1.00 35.62 96 HIS A C 1
ATOM 847 O O . HIS A 1 96 ? 4.224 14.721 6.678 1.00 35.62 96 HIS A O 1
ATOM 853 N N . LYS A 1 97 ? 6.010 15.689 5.628 1.00 34.84 97 LYS A N 1
ATOM 854 C CA . LYS A 1 97 ? 7.107 15.663 6.619 1.00 34.84 97 LYS A CA 1
ATOM 855 C C . LYS A 1 97 ? 7.658 14.290 7.035 1.00 34.84 97 LYS A C 1
ATOM 857 O O . LYS A 1 97 ? 7.130 13.604 7.902 1.00 34.84 97 LYS A O 1
ATOM 862 N N . THR A 1 98 ? 8.776 13.969 6.383 1.00 34.66 98 THR A N 1
ATOM 863 C CA . THR A 1 98 ? 10.075 13.568 6.950 1.00 34.66 98 THR A CA 1
ATOM 864 C C . THR A 1 98 ? 10.054 13.136 8.417 1.00 34.66 98 THR A C 1
ATOM 866 O O . THR A 1 98 ? 9.891 13.965 9.311 1.00 34.66 98 THR A O 1
ATOM 869 N N . PHE A 1 99 ? 10.300 11.848 8.656 1.00 35.16 99 PHE A N 1
ATOM 870 C CA . PHE A 1 99 ? 10.921 11.415 9.901 1.00 35.16 9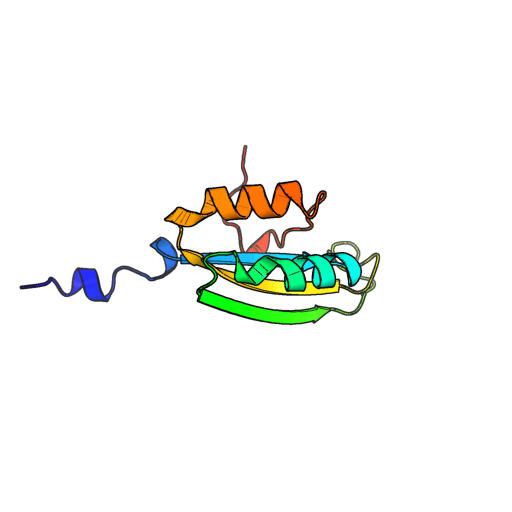9 PHE A CA 1
ATOM 871 C C . PHE A 1 99 ? 12.386 11.868 9.853 1.00 35.16 99 PHE A C 1
ATOM 873 O O . PHE A 1 99 ? 13.161 11.375 9.033 1.00 35.16 99 PHE A O 1
ATOM 880 N N . SER A 1 100 ? 12.710 12.861 10.677 1.00 32.38 100 SER A N 1
ATOM 881 C CA . SER A 1 100 ? 14.054 13.166 11.174 1.00 32.38 100 SER A CA 1
ATOM 882 C C . SER A 1 100 ? 14.066 12.893 12.666 1.00 32.38 100 SER A C 1
ATOM 884 O O . SER A 1 100 ? 13.082 13.349 13.299 1.00 32.38 100 SER A O 1
#

Organism: NCBI:txid945734

Foldseek 3Di:
DPDPCVVVVDVVQFKDKFKWWADPVLVVVCVVCVVVPQWPDKDKDKAAADCDPPDPRPPGITIIIITMHTPVCVVVVVVVCCVRPPPIDGDPPRDPDDDD